Protein AF-A0A5E6NJ53-F1 (afdb_monomer_lite)

Sequence (178 aa):
MLALNPQYKANPDDVKAGALLILKDNAGTQSLSDYLKEHTDDPQAFSALIDSLKTELQAASVIRSPLTLDLDGDGMVETTSKENSGVYFDHDNNSFAEQSGWVGKDDGLLVFDKNNNGKIDDGSELFGNNTILSNGNKAANGFEALKDLDSNNDGKIDNQDTNFNNLKFGKTKTLMAN

Radius of gyration: 20.43 Å; chains: 1; bounding box: 49×28×58 Å

pLDDT: mean 73.87, std 19.29, range [25.8, 93.25]

Structure (mmCIF, N/CA/C/O backbone):
data_AF-A0A5E6NJ53-F1
#
_entry.id   AF-A0A5E6NJ53-F1
#
loop_
_atom_site.group_PDB
_atom_site.id
_atom_site.type_symbol
_atom_site.label_atom_id
_atom_site.label_alt_id
_atom_site.label_comp_id
_atom_site.label_asym_id
_atom_site.label_entity_id
_atom_site.label_seq_id
_atom_site.pdbx_PDB_ins_code
_atom_site.Cartn_x
_atom_site.Cartn_y
_atom_site.Cartn_z
_atom_site.occupancy
_atom_site.B_iso_or_equiv
_atom_site.auth_seq_id
_atom_site.auth_comp_id
_atom_site.auth_asym_id
_atom_site.auth_atom_id
_atom_site.pdbx_PDB_model_num
ATOM 1 N N . MET A 1 1 ? 10.011 5.206 -15.779 1.00 25.80 1 MET A N 1
ATOM 2 C CA . MET A 1 1 ? 9.067 5.897 -16.696 1.00 25.80 1 MET A CA 1
ATOM 3 C C . MET A 1 1 ? 8.843 5.048 -17.945 1.00 25.80 1 MET A C 1
ATOM 5 O O . MET A 1 1 ? 9.490 5.285 -18.967 1.00 25.80 1 MET A O 1
ATOM 9 N N . LEU A 1 2 ? 7.913 4.087 -17.877 1.00 26.73 2 LEU A N 1
ATOM 10 C CA . LEU A 1 2 ? 7.276 3.530 -19.071 1.00 26.73 2 LEU A CA 1
ATOM 11 C C . LEU A 1 2 ? 6.428 4.643 -19.699 1.00 26.73 2 LEU A C 1
ATOM 13 O O . LEU A 1 2 ? 5.322 4.926 -19.252 1.00 26.73 2 LEU A O 1
ATOM 17 N N . ALA A 1 3 ? 6.954 5.322 -20.714 1.00 30.34 3 ALA A N 1
ATOM 18 C CA . ALA A 1 3 ? 6.132 6.226 -21.505 1.00 30.34 3 ALA A CA 1
ATOM 19 C C . ALA A 1 3 ? 5.403 5.393 -22.564 1.00 30.34 3 ALA A C 1
ATOM 21 O O . ALA A 1 3 ? 6.005 4.976 -23.554 1.00 30.34 3 ALA A O 1
ATOM 22 N N . LEU A 1 4 ? 4.107 5.153 -22.356 1.00 32.16 4 LEU A N 1
ATOM 23 C CA . LEU A 1 4 ? 3.225 4.685 -23.420 1.00 32.16 4 LEU A CA 1
ATOM 24 C C . LEU A 1 4 ? 3.228 5.744 -24.531 1.00 32.16 4 LEU A C 1
ATOM 26 O O . LEU A 1 4 ? 2.895 6.909 -24.307 1.00 32.16 4 LEU A O 1
ATOM 30 N N . ASN A 1 5 ? 3.663 5.345 -25.723 1.00 32.50 5 ASN A N 1
ATOM 31 C CA . ASN A 1 5 ? 3.732 6.212 -26.892 1.00 32.50 5 ASN A CA 1
ATOM 32 C C . ASN A 1 5 ? 2.325 6.790 -27.205 1.00 32.50 5 ASN A C 1
ATOM 34 O O . ASN A 1 5 ? 1.368 6.018 -27.323 1.00 32.50 5 ASN A O 1
ATOM 38 N N . PRO A 1 6 ? 2.170 8.122 -27.362 1.00 36.50 6 PRO A N 1
ATOM 39 C CA . PRO A 1 6 ? 0.873 8.759 -27.602 1.00 36.50 6 PRO A CA 1
ATOM 40 C C . PRO A 1 6 ? 0.135 8.291 -28.869 1.00 36.50 6 PRO A C 1
ATOM 42 O O . PRO A 1 6 ? -1.061 8.551 -28.990 1.00 36.50 6 PRO A O 1
ATOM 45 N N . GLN A 1 7 ? 0.806 7.592 -29.790 1.00 34.12 7 GLN A N 1
ATOM 46 C CA . GLN A 1 7 ? 0.196 7.013 -30.996 1.00 34.12 7 GLN A CA 1
ATOM 47 C C . GLN A 1 7 ? -0.765 5.835 -30.713 1.00 34.12 7 GLN A C 1
ATOM 49 O O . GLN A 1 7 ? -1.539 5.478 -31.592 1.00 34.12 7 GLN A O 1
ATOM 54 N N . TYR A 1 8 ? -0.793 5.265 -29.499 1.00 39.75 8 TYR A N 1
ATOM 55 C CA . TYR A 1 8 ? -1.662 4.119 -29.157 1.00 39.75 8 TYR A CA 1
ATOM 56 C C . TYR A 1 8 ? -3.018 4.496 -28.527 1.00 39.75 8 TYR A C 1
ATOM 58 O O . TYR A 1 8 ? -3.732 3.640 -28.016 1.00 39.75 8 TYR A O 1
ATOM 66 N N . LYS A 1 9 ? -3.415 5.775 -28.564 1.00 40.25 9 LYS A N 1
ATOM 67 C CA . LYS A 1 9 ? -4.656 6.268 -27.930 1.00 40.25 9 LYS A CA 1
ATOM 68 C C . LYS A 1 9 ? -5.966 5.917 -28.661 1.00 40.25 9 LYS A C 1
ATOM 70 O O . LYS A 1 9 ? -7.020 6.345 -28.201 1.00 40.25 9 LYS A O 1
ATOM 75 N N . ALA A 1 10 ? -5.935 5.193 -29.782 1.00 38.62 10 ALA A N 1
ATOM 76 C CA . ALA A 1 10 ? -7.118 5.038 -30.636 1.00 38.62 10 ALA A CA 1
ATOM 77 C C . ALA A 1 10 ? -7.943 3.756 -30.416 1.00 38.62 10 ALA A C 1
ATOM 79 O O . ALA A 1 10 ? -9.103 3.740 -30.818 1.00 38.62 10 ALA A O 1
ATOM 80 N N . ASN A 1 11 ? -7.415 2.711 -29.771 1.00 37.84 11 ASN A N 1
ATOM 81 C CA . ASN A 1 11 ? -8.184 1.493 -29.506 1.00 37.84 11 ASN A CA 1
ATOM 82 C C . ASN A 1 11 ? -7.530 0.650 -28.389 1.00 37.84 11 ASN A C 1
ATOM 84 O O . ASN A 1 11 ? -6.404 0.186 -28.578 1.00 37.84 11 ASN A O 1
ATOM 88 N N . PRO A 1 12 ? -8.192 0.426 -27.238 1.00 43.19 12 PRO A N 1
ATOM 89 C CA . PRO A 1 12 ? -7.680 -0.444 -26.174 1.00 43.19 12 PRO A CA 1
ATOM 90 C C . PRO A 1 12 ? -7.415 -1.892 -26.626 1.00 43.19 12 PRO A C 1
ATOM 92 O O . PRO A 1 12 ? -6.575 -2.563 -26.030 1.00 43.19 12 PRO A O 1
ATOM 95 N N . ASP A 1 13 ? -8.070 -2.345 -27.702 1.00 37.97 13 ASP A N 1
ATOM 96 C CA . ASP A 1 13 ? -7.945 -3.708 -28.236 1.00 37.97 13 ASP A CA 1
ATOM 97 C C . ASP A 1 13 ? -6.739 -3.908 -29.182 1.00 37.97 13 ASP A C 1
ATOM 99 O O . ASP A 1 13 ? -6.422 -5.041 -29.551 1.00 37.97 13 ASP A O 1
ATOM 103 N N . ASP A 1 14 ? -6.019 -2.839 -29.553 1.00 38.84 14 ASP A N 1
ATOM 104 C CA . ASP A 1 14 ? -4.833 -2.934 -30.426 1.00 38.84 14 ASP A CA 1
ATOM 105 C C . ASP A 1 14 ? -3.561 -3.338 -29.660 1.00 38.84 14 ASP A C 1
ATOM 107 O O . ASP A 1 14 ? -2.543 -3.698 -30.262 1.00 38.84 14 ASP A O 1
ATOM 111 N N . VAL A 1 15 ? -3.609 -3.354 -28.324 1.00 39.91 15 VAL A N 1
ATOM 112 C CA . VAL A 1 15 ? -2.527 -3.888 -27.491 1.00 39.91 15 VAL A CA 1
ATOM 113 C C . VAL A 1 15 ? -2.685 -5.405 -27.408 1.00 39.91 15 VAL A C 1
ATOM 115 O O . VAL A 1 15 ? -3.099 -5.966 -26.394 1.00 39.91 15 VAL A O 1
ATOM 118 N N . LYS A 1 16 ? -2.322 -6.110 -28.487 1.00 36.53 16 LYS A N 1
ATOM 119 C CA . LYS A 1 16 ? -2.007 -7.540 -28.373 1.00 36.53 16 LYS A CA 1
ATOM 120 C C . LYS A 1 16 ? -0.929 -7.683 -27.303 1.00 36.53 16 LYS A C 1
ATOM 122 O O . LYS A 1 16 ? 0.148 -7.116 -27.450 1.00 36.53 16 LYS A O 1
ATOM 127 N N . ALA A 1 17 ? -1.258 -8.408 -26.236 1.00 31.09 17 ALA A N 1
ATOM 128 C CA . ALA A 1 17 ? -0.449 -8.653 -25.048 1.00 31.09 17 ALA A CA 1
ATOM 129 C C . ALA A 1 17 ? 1.043 -8.883 -25.358 1.00 31.09 17 ALA A C 1
ATOM 131 O O . ALA A 1 17 ? 1.491 -9.997 -25.621 1.00 31.09 17 ALA A O 1
ATOM 132 N N . GLY A 1 18 ? 1.807 -7.798 -25.315 1.00 31.20 18 GLY A N 1
ATOM 133 C CA . GLY A 1 18 ? 3.242 -7.773 -25.531 1.00 31.20 18 GLY A CA 1
ATOM 134 C C . GLY A 1 18 ? 3.722 -6.369 -25.216 1.00 31.20 18 GLY A C 1
ATOM 135 O O . GLY A 1 18 ? 3.569 -5.464 -26.029 1.00 31.20 18 GLY A O 1
ATOM 136 N N . ALA A 1 19 ? 4.237 -6.163 -24.005 1.00 35.38 19 ALA A N 1
ATOM 137 C CA . ALA A 1 19 ? 4.858 -4.904 -23.629 1.00 35.38 19 ALA A CA 1
ATOM 138 C C . ALA A 1 19 ? 5.982 -4.590 -24.632 1.00 35.38 19 ALA A C 1
ATOM 140 O O . ALA A 1 19 ? 6.994 -5.288 -24.676 1.00 35.38 19 ALA A O 1
ATOM 141 N N . LEU A 1 20 ? 5.794 -3.569 -25.472 1.00 38.81 20 LEU A N 1
ATOM 142 C CA . LEU A 1 20 ? 6.856 -3.073 -26.338 1.00 38.81 20 LEU A CA 1
ATOM 143 C C . LEU A 1 20 ? 7.819 -2.281 -25.457 1.00 38.81 20 LEU A C 1
ATOM 145 O O . LEU A 1 20 ? 7.559 -1.126 -25.119 1.00 38.81 20 LEU A O 1
ATOM 149 N N . LEU A 1 21 ? 8.905 -2.925 -25.038 1.00 44.00 21 LEU A N 1
ATOM 150 C CA . LEU A 1 21 ? 9.924 -2.260 -24.248 1.00 44.00 21 LEU A CA 1
ATOM 151 C C . LEU A 1 21 ? 10.723 -1.303 -25.137 1.00 44.00 21 LEU A C 1
ATOM 153 O O . LEU A 1 21 ? 11.496 -1.720 -26.000 1.00 44.00 21 LEU A O 1
ATOM 157 N N . ILE A 1 22 ? 10.514 -0.011 -24.910 1.00 47.88 22 ILE A N 1
ATOM 158 C CA . ILE A 1 22 ? 11.252 1.069 -25.554 1.00 47.88 22 ILE A CA 1
ATOM 159 C C . ILE A 1 22 ? 12.459 1.407 -24.678 1.00 47.88 22 ILE A C 1
ATOM 161 O O . ILE A 1 22 ? 12.298 1.914 -23.567 1.00 47.88 22 ILE A O 1
ATOM 165 N N . LEU A 1 23 ? 13.663 1.148 -25.187 1.00 43.59 23 LEU A N 1
ATOM 166 C CA . LEU A 1 23 ? 14.907 1.557 -24.540 1.00 43.59 23 LEU A CA 1
ATOM 167 C C . LEU A 1 23 ? 15.131 3.045 -24.837 1.00 43.59 23 LEU A C 1
ATOM 169 O O . LEU A 1 23 ? 15.172 3.444 -26.002 1.00 43.59 23 LEU A O 1
ATOM 173 N N . LYS A 1 24 ? 15.235 3.871 -23.791 1.00 41.78 24 LYS A N 1
ATOM 174 C CA . LYS A 1 24 ? 15.663 5.268 -23.924 1.00 41.78 24 LYS A CA 1
ATOM 175 C C . LYS A 1 24 ? 17.182 5.316 -23.847 1.00 41.78 24 LYS A C 1
ATOM 177 O O . LYS A 1 24 ? 17.741 4.963 -22.813 1.00 41.78 24 LYS A O 1
ATOM 182 N N . ASP A 1 25 ? 17.823 5.789 -24.904 1.00 42.03 25 ASP A N 1
ATOM 183 C CA . ASP A 1 25 ? 19.207 6.252 -24.846 1.00 42.03 25 ASP A CA 1
ATOM 184 C C . ASP A 1 25 ? 19.269 7.775 -25.058 1.00 42.03 25 ASP A C 1
ATOM 186 O O . ASP A 1 25 ? 18.247 8.458 -25.183 1.00 42.03 25 ASP A O 1
ATOM 190 N N . ASN A 1 26 ? 20.484 8.325 -25.076 1.00 37.09 26 ASN A N 1
ATOM 191 C CA . ASN A 1 26 ? 20.721 9.755 -25.280 1.00 37.09 26 ASN A CA 1
ATOM 192 C C . ASN A 1 26 ? 20.393 10.227 -26.717 1.00 37.09 26 ASN A C 1
ATOM 194 O O . ASN A 1 26 ? 20.439 11.431 -26.974 1.00 37.09 26 ASN A O 1
ATOM 198 N N . ALA A 1 27 ? 20.086 9.308 -27.641 1.00 38.84 27 ALA A N 1
ATOM 199 C CA . ALA A 1 27 ? 19.781 9.570 -29.047 1.00 38.84 27 ALA A CA 1
ATOM 200 C C . ALA A 1 27 ? 18.274 9.483 -29.366 1.00 38.84 27 ALA A C 1
ATOM 202 O O . ALA A 1 27 ? 17.836 10.043 -30.373 1.00 38.84 27 ALA A O 1
ATOM 203 N N . GLY A 1 28 ? 17.461 8.857 -28.505 1.00 50.94 28 GLY A N 1
ATOM 204 C CA . GLY A 1 28 ? 16.004 8.871 -28.608 1.00 50.94 28 GLY A CA 1
ATOM 205 C C . GLY A 1 28 ? 15.320 7.569 -28.186 1.00 50.94 28 GLY A C 1
ATOM 206 O O . GLY A 1 28 ? 15.697 6.903 -27.228 1.00 50.94 28 GLY A O 1
ATOM 207 N N . THR A 1 29 ? 14.214 7.264 -28.869 1.00 53.22 29 THR A N 1
ATOM 208 C CA . THR A 1 29 ? 13.393 6.057 -28.690 1.00 53.22 29 THR A CA 1
ATOM 209 C C . THR A 1 29 ? 13.744 5.073 -29.799 1.00 53.22 29 THR A C 1
ATOM 211 O O . THR A 1 29 ? 13.412 5.339 -30.952 1.00 53.22 29 THR A O 1
ATOM 214 N N . GLN A 1 30 ? 14.380 3.949 -29.467 1.00 62.88 30 GLN A N 1
ATOM 215 C CA . GLN A 1 30 ? 14.714 2.898 -30.435 1.00 62.88 30 GLN A CA 1
ATOM 216 C C . GLN A 1 30 ? 14.026 1.573 -30.101 1.00 62.88 30 GLN A C 1
ATOM 218 O O . GLN A 1 30 ? 13.785 1.245 -28.936 1.00 62.88 30 GLN A O 1
ATOM 223 N N . SER A 1 31 ? 13.688 0.809 -31.141 1.00 64.44 31 SER A N 1
ATOM 224 C CA . SER A 1 31 ? 13.172 -0.550 -30.983 1.00 64.44 31 SER A CA 1
ATOM 225 C C . SER A 1 31 ? 14.267 -1.453 -30.421 1.00 64.44 31 SER A C 1
ATOM 227 O O . SER A 1 31 ? 15.414 -1.387 -30.864 1.00 64.44 31 SER A O 1
ATOM 229 N N . LEU A 1 32 ? 13.904 -2.367 -29.517 1.00 66.75 32 LEU A N 1
ATOM 230 C CA . LEU A 1 32 ? 14.803 -3.412 -29.015 1.00 66.75 32 LEU A CA 1
ATOM 231 C C . LEU A 1 32 ? 15.493 -4.174 -30.161 1.00 66.75 32 LEU A C 1
ATOM 233 O O . LEU A 1 32 ? 16.659 -4.535 -30.058 1.00 66.75 32 LEU A O 1
ATOM 237 N N . SER A 1 33 ? 14.787 -4.382 -31.277 1.00 64.00 33 SER A N 1
ATOM 238 C CA . SER A 1 33 ? 15.338 -5.080 -32.446 1.00 64.00 33 SER A CA 1
ATOM 239 C C . SER A 1 33 ? 16.448 -4.305 -33.153 1.00 64.00 33 SER A C 1
ATOM 241 O O . SER A 1 33 ? 17.307 -4.932 -33.761 1.00 64.00 33 SER A O 1
ATOM 243 N N . ASP A 1 34 ? 16.426 -2.975 -33.112 1.00 72.56 34 ASP A N 1
ATOM 244 C CA . ASP A 1 34 ? 17.437 -2.144 -33.772 1.00 72.56 34 ASP A CA 1
ATOM 245 C C . ASP A 1 34 ? 18.639 -1.933 -32.852 1.00 72.56 34 ASP A C 1
ATOM 247 O O . ASP A 1 34 ? 19.770 -2.131 -33.285 1.00 72.56 34 ASP A O 1
ATOM 251 N N . TYR A 1 35 ? 18.401 -1.741 -31.550 1.00 72.62 35 TYR A N 1
ATOM 252 C CA . TYR A 1 35 ? 19.466 -1.724 -30.545 1.00 72.62 35 TYR A CA 1
ATOM 253 C C . TYR A 1 35 ? 20.322 -3.001 -30.578 1.00 72.62 35 TYR A C 1
ATOM 255 O O . TYR A 1 35 ? 21.551 -2.934 -30.578 1.00 72.62 35 TYR A O 1
ATOM 263 N N . LEU A 1 36 ? 19.674 -4.171 -30.674 1.00 72.19 36 LEU A N 1
ATOM 264 C CA . LEU A 1 36 ? 20.358 -5.464 -30.775 1.00 72.19 36 LEU A CA 1
ATOM 265 C C . LEU A 1 36 ? 21.156 -5.631 -32.077 1.00 72.19 36 LEU A C 1
ATOM 267 O O . LEU A 1 36 ? 22.135 -6.371 -32.077 1.00 72.19 36 LEU A O 1
ATOM 271 N N . LYS A 1 37 ? 20.758 -4.974 -33.176 1.00 78.12 37 LYS A N 1
ATOM 272 C CA . LYS A 1 37 ? 21.507 -4.998 -34.447 1.00 78.12 37 LYS A CA 1
ATOM 273 C C . LYS A 1 37 ? 22.718 -4.071 -34.421 1.00 78.12 37 LYS A C 1
ATOM 275 O O . LYS A 1 37 ? 23.714 -4.377 -35.062 1.00 78.12 37 LYS A O 1
ATOM 280 N N . GLU A 1 38 ? 22.625 -2.946 -33.721 1.00 79.00 38 GLU A N 1
ATOM 281 C CA . GLU A 1 38 ? 23.712 -1.965 -33.633 1.00 79.00 38 GLU A CA 1
ATOM 282 C C . GLU A 1 38 ? 24.813 -2.387 -32.652 1.00 79.00 38 GLU A C 1
ATOM 284 O O . GLU A 1 38 ? 25.958 -1.969 -32.798 1.00 79.00 38 GLU A O 1
ATOM 289 N N . HIS A 1 39 ? 24.486 -3.259 -31.694 1.00 79.56 39 HIS A N 1
ATOM 290 C CA . HIS A 1 39 ? 25.395 -3.699 -30.631 1.00 79.56 39 HIS A CA 1
ATOM 291 C C . HIS A 1 39 ? 25.706 -5.205 -30.693 1.00 79.56 39 HIS A C 1
ATOM 293 O O . HIS A 1 39 ? 26.013 -5.814 -29.669 1.00 79.56 39 HIS A O 1
ATOM 299 N N . THR A 1 40 ? 25.642 -5.832 -31.877 1.00 77.25 40 THR A N 1
ATOM 300 C CA . THR A 1 40 ? 25.916 -7.280 -32.036 1.00 77.25 40 THR A CA 1
ATOM 301 C C . THR A 1 40 ? 27.306 -7.688 -31.560 1.00 77.25 40 THR A C 1
ATOM 303 O O . THR A 1 40 ? 27.495 -8.821 -31.119 1.00 77.25 40 THR A O 1
ATOM 306 N N . ASP A 1 41 ? 28.256 -6.756 -31.623 1.00 88.25 41 ASP A N 1
ATOM 307 C CA . ASP A 1 41 ? 29.668 -6.992 -31.330 1.00 88.25 41 ASP A CA 1
ATOM 308 C C . ASP A 1 41 ? 30.088 -6.409 -29.967 1.00 88.25 41 ASP A C 1
ATOM 310 O O . ASP A 1 41 ? 31.274 -6.418 -29.633 1.00 88.25 41 ASP A O 1
ATOM 314 N N . ASP A 1 42 ? 29.131 -5.919 -29.165 1.00 81.75 42 ASP A N 1
ATOM 315 C CA . ASP A 1 42 ? 29.368 -5.334 -27.841 1.00 81.75 42 ASP A CA 1
ATOM 316 C C . ASP A 1 42 ? 28.686 -6.159 -26.726 1.00 81.75 42 ASP A C 1
ATOM 318 O O . ASP A 1 42 ? 27.526 -5.926 -26.357 1.00 81.75 42 ASP A O 1
ATOM 322 N N . PRO A 1 43 ? 29.412 -7.121 -26.125 1.00 81.38 43 PRO A N 1
ATOM 323 C CA . PRO A 1 43 ? 28.910 -7.904 -24.999 1.00 81.38 43 PRO A CA 1
ATOM 324 C C . PRO A 1 43 ? 28.560 -7.064 -23.762 1.00 81.38 43 PRO A C 1
ATOM 326 O O . PRO A 1 43 ? 27.735 -7.489 -22.949 1.00 81.38 43 PRO A O 1
ATOM 329 N N . GLN A 1 44 ? 29.178 -5.890 -23.588 1.00 77.50 44 GLN A N 1
ATOM 330 C CA . GLN A 1 44 ? 28.917 -5.004 -22.455 1.00 77.50 44 GLN A CA 1
ATOM 331 C C . GLN A 1 44 ? 27.575 -4.290 -22.616 1.00 77.50 44 GLN A C 1
ATOM 333 O O . GLN A 1 44 ? 26.792 -4.269 -21.664 1.00 77.50 44 GLN A O 1
ATOM 338 N N . ALA A 1 45 ? 27.270 -3.795 -23.818 1.00 72.75 45 ALA A N 1
ATOM 339 C CA . ALA A 1 45 ? 25.952 -3.253 -24.146 1.00 72.75 45 ALA A CA 1
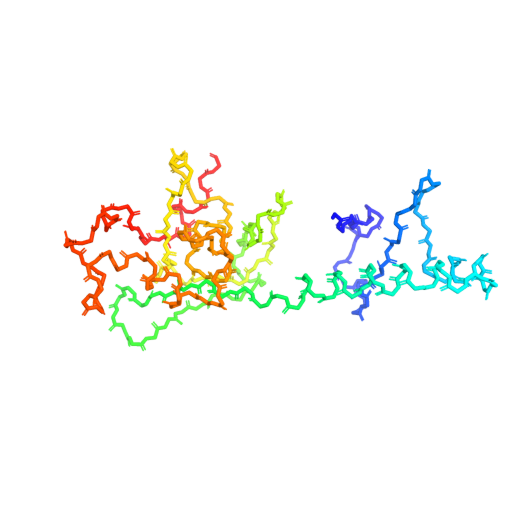ATOM 340 C C . ALA A 1 45 ? 24.845 -4.300 -23.946 1.00 72.75 45 ALA A C 1
ATOM 342 O O . ALA A 1 45 ? 23.807 -4.008 -23.349 1.00 72.75 45 ALA A O 1
ATOM 343 N N . PHE A 1 46 ? 25.093 -5.552 -24.348 1.00 74.06 46 PHE A N 1
ATOM 344 C CA . PHE A 1 46 ? 24.146 -6.642 -24.112 1.00 74.06 46 PHE A CA 1
ATOM 345 C C . PHE A 1 46 ? 23.937 -6.922 -22.615 1.00 74.06 46 PHE A C 1
ATOM 347 O O . PHE A 1 46 ? 22.800 -7.069 -22.167 1.00 74.06 46 PHE A O 1
ATOM 354 N N . SER A 1 47 ? 25.008 -6.946 -21.815 1.00 74.94 47 SER A N 1
ATOM 355 C CA . SER A 1 47 ? 24.898 -7.127 -20.361 1.00 74.94 47 SER A CA 1
ATOM 356 C C . SER A 1 47 ? 24.119 -5.989 -19.695 1.00 74.94 47 SER A C 1
ATOM 358 O O . SER A 1 47 ? 23.228 -6.252 -18.890 1.00 74.94 47 SER A O 1
ATOM 360 N N . ALA A 1 48 ? 24.412 -4.737 -20.055 1.00 70.75 48 ALA A N 1
ATOM 361 C CA . ALA A 1 48 ? 23.727 -3.563 -19.514 1.00 70.75 48 ALA A CA 1
ATOM 362 C C . ALA A 1 48 ? 22.231 -3.567 -19.858 1.00 70.75 48 ALA A C 1
ATOM 364 O O . ALA A 1 48 ? 21.390 -3.278 -19.003 1.00 70.75 48 ALA A O 1
ATOM 365 N N . LEU A 1 49 ? 21.891 -3.968 -21.087 1.00 70.62 49 LEU A N 1
ATOM 366 C CA . LEU A 1 49 ? 20.511 -4.186 -21.496 1.00 70.62 49 LEU A CA 1
ATOM 367 C C . LEU A 1 49 ? 19.839 -5.245 -20.622 1.00 70.62 49 LEU A C 1
ATOM 369 O O . LEU A 1 49 ? 18.783 -4.978 -20.060 1.00 70.62 49 LEU A O 1
ATOM 373 N N . ILE A 1 50 ? 20.439 -6.429 -20.478 1.00 73.12 50 ILE A N 1
ATOM 374 C CA . ILE A 1 50 ? 19.874 -7.523 -19.678 1.00 73.12 50 ILE A CA 1
ATOM 375 C C . ILE A 1 50 ? 19.632 -7.090 -18.226 1.00 73.12 50 ILE A C 1
ATOM 377 O O . ILE A 1 50 ? 18.605 -7.446 -17.649 1.00 73.12 50 ILE A O 1
ATOM 381 N N . ASP A 1 51 ? 20.528 -6.308 -17.634 1.00 69.94 51 ASP A N 1
ATOM 382 C CA . ASP A 1 51 ? 20.352 -5.824 -16.264 1.00 69.94 51 ASP A CA 1
ATOM 383 C C . ASP A 1 51 ? 19.249 -4.759 -16.158 1.00 69.94 51 ASP A C 1
ATOM 385 O O . ASP A 1 51 ? 18.458 -4.780 -15.210 1.00 69.94 51 ASP A O 1
ATOM 389 N N . SER A 1 52 ? 19.098 -3.905 -17.174 1.00 65.31 52 SER A N 1
ATOM 390 C CA . SER A 1 52 ? 17.954 -2.995 -17.283 1.00 65.31 52 SER A CA 1
ATOM 391 C C . SER A 1 52 ? 16.633 -3.765 -17.438 1.00 65.31 52 SER A C 1
ATOM 393 O O . SER A 1 52 ? 15.683 -3.495 -16.703 1.00 65.31 52 SER A O 1
ATOM 395 N N . LEU A 1 53 ? 16.593 -4.802 -18.288 1.00 67.38 53 LEU A N 1
ATOM 396 C CA . LEU A 1 53 ? 15.431 -5.687 -18.454 1.00 67.38 53 LEU A CA 1
ATOM 397 C C . LEU A 1 53 ? 15.044 -6.371 -17.147 1.00 67.38 53 LEU A C 1
ATOM 399 O O . LEU A 1 53 ? 13.868 -6.406 -16.796 1.00 67.38 53 LEU A O 1
ATOM 403 N N . LYS A 1 54 ? 16.024 -6.927 -16.426 1.00 64.62 54 LYS A N 1
ATOM 404 C CA . LYS A 1 54 ? 15.794 -7.572 -15.128 1.00 64.62 54 LYS A CA 1
ATOM 405 C C . LYS A 1 54 ? 15.232 -6.587 -14.117 1.00 64.62 54 LYS A C 1
ATOM 407 O O . LYS A 1 54 ? 14.323 -6.957 -13.390 1.00 64.62 54 LYS A O 1
ATOM 412 N N . THR A 1 55 ? 15.750 -5.363 -14.079 1.00 59.75 55 THR A N 1
ATOM 413 C CA . THR A 1 55 ? 15.278 -4.324 -13.155 1.00 59.75 55 THR A CA 1
ATOM 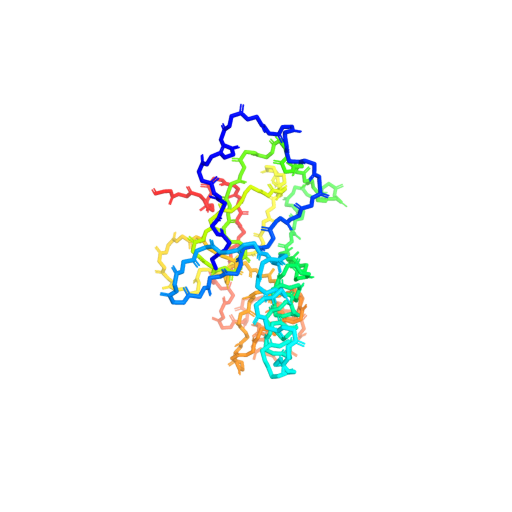414 C C . THR A 1 55 ? 13.816 -3.972 -13.432 1.00 59.75 55 THR A C 1
ATOM 416 O O . THR A 1 55 ? 13.000 -3.970 -12.514 1.00 59.75 55 THR A O 1
ATOM 419 N N . GLU A 1 56 ? 13.456 -3.767 -14.700 1.00 58.78 56 GLU A N 1
ATOM 420 C CA . GLU A 1 56 ? 12.076 -3.479 -15.115 1.00 58.78 56 GLU A CA 1
ATOM 421 C C . GLU A 1 56 ? 11.137 -4.676 -14.876 1.00 58.78 56 GLU A C 1
ATOM 423 O O . GLU A 1 56 ? 10.034 -4.512 -14.360 1.00 58.78 56 GLU A O 1
ATOM 428 N N . LEU A 1 57 ? 11.576 -5.906 -15.170 1.00 59.16 57 LEU A N 1
ATOM 429 C CA . LEU A 1 57 ? 10.823 -7.136 -14.881 1.00 59.16 57 LEU A CA 1
ATOM 430 C C . LEU A 1 57 ? 10.658 -7.376 -13.377 1.00 59.16 57 LEU A C 1
ATOM 432 O O . LEU A 1 57 ? 9.620 -7.869 -12.940 1.00 59.16 57 LEU A O 1
ATOM 436 N N . GLN A 1 58 ? 11.655 -7.025 -12.569 1.00 58.06 58 GLN A N 1
ATOM 437 C CA . GLN A 1 58 ? 11.547 -7.074 -11.117 1.00 58.06 58 GLN A CA 1
ATOM 438 C C . GLN A 1 58 ? 10.538 -6.042 -10.626 1.00 58.06 58 GLN A C 1
ATOM 440 O O . GLN A 1 58 ? 9.638 -6.424 -9.889 1.00 58.06 58 GLN A O 1
ATOM 445 N N . ALA A 1 59 ? 10.604 -4.795 -11.103 1.00 53.59 59 ALA A N 1
ATOM 446 C CA . ALA A 1 59 ? 9.634 -3.748 -10.778 1.00 53.59 59 ALA A CA 1
ATOM 447 C C . ALA A 1 59 ? 8.196 -4.135 -11.184 1.00 53.59 59 ALA A C 1
ATOM 449 O O . ALA A 1 59 ? 7.257 -3.956 -10.406 1.00 53.59 59 ALA A O 1
ATOM 450 N N . ALA A 1 60 ? 8.031 -4.741 -12.363 1.00 50.28 60 ALA A N 1
ATOM 451 C CA . ALA A 1 60 ? 6.748 -5.229 -12.866 1.00 50.28 60 ALA A CA 1
ATOM 452 C C . ALA A 1 60 ? 6.247 -6.496 -12.149 1.00 50.28 60 ALA A C 1
ATOM 454 O O . ALA A 1 60 ? 5.041 -6.722 -12.083 1.00 50.28 60 ALA A O 1
ATOM 455 N N . SER A 1 61 ? 7.147 -7.322 -11.603 1.00 52.50 61 SER A N 1
ATOM 456 C CA . SER A 1 61 ? 6.782 -8.526 -10.839 1.00 52.50 61 SER A CA 1
ATOM 457 C C . SER A 1 61 ? 6.530 -8.257 -9.354 1.00 52.50 61 SER A C 1
ATOM 459 O O . SER A 1 61 ? 6.147 -9.176 -8.627 1.00 52.50 61 SER A O 1
ATOM 461 N N . VAL A 1 62 ? 6.683 -7.007 -8.892 1.00 58.50 62 VAL A N 1
ATOM 462 C CA . VAL A 1 62 ? 6.312 -6.619 -7.527 1.00 58.50 62 VAL A CA 1
ATOM 463 C C . VAL A 1 62 ? 4.795 -6.712 -7.371 1.00 58.50 62 VAL A C 1
ATOM 465 O O . VAL A 1 62 ? 4.054 -5.778 -7.687 1.00 58.50 62 VAL A O 1
ATOM 468 N N . ILE A 1 63 ? 4.338 -7.836 -6.819 1.00 63.88 63 ILE A N 1
ATOM 469 C CA . ILE A 1 63 ? 2.976 -8.008 -6.314 1.00 63.88 63 ILE A CA 1
ATOM 470 C C . ILE A 1 63 ? 2.741 -6.920 -5.268 1.00 63.88 63 ILE A C 1
ATOM 472 O O . ILE A 1 63 ? 3.375 -6.927 -4.215 1.00 63.88 63 ILE A O 1
ATOM 476 N N . ARG A 1 64 ? 1.858 -5.963 -5.557 1.00 76.88 64 ARG A N 1
ATOM 477 C CA . ARG A 1 64 ? 1.405 -4.987 -4.561 1.00 76.88 64 ARG A CA 1
ATOM 478 C C . ARG A 1 64 ? 0.555 -5.731 -3.540 1.00 76.88 64 ARG A C 1
ATOM 480 O O . ARG A 1 64 ? -0.330 -6.495 -3.917 1.00 76.88 64 ARG A O 1
ATOM 487 N N . SER A 1 65 ? 0.846 -5.536 -2.261 1.00 77.50 65 SER A N 1
ATOM 488 C CA . SER A 1 65 ? 0.198 -6.279 -1.173 1.00 77.50 65 SER A CA 1
ATOM 489 C C . SER A 1 65 ? -0.416 -5.350 -0.127 1.00 77.50 65 SER A C 1
ATOM 491 O O . SER A 1 65 ? -0.065 -5.456 1.050 1.00 77.50 65 SER A O 1
ATOM 493 N N . PRO A 1 66 ? -1.294 -4.410 -0.529 1.00 86.38 66 PRO A N 1
ATOM 494 C CA . PRO A 1 66 ? -1.972 -3.594 0.454 1.00 86.38 66 PRO A CA 1
ATOM 495 C C . PRO A 1 66 ? -2.853 -4.475 1.351 1.00 86.38 66 PRO A C 1
ATOM 497 O O . PRO A 1 66 ? -3.515 -5.403 0.879 1.00 86.38 66 PRO A O 1
ATOM 500 N N . LEU A 1 67 ? -2.853 -4.191 2.648 1.00 88.25 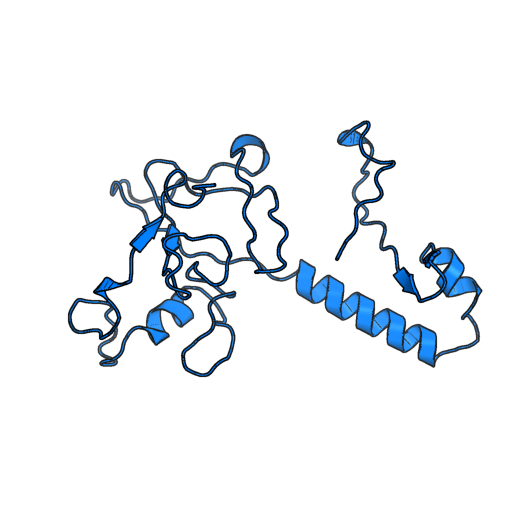67 LEU A N 1
ATOM 501 C CA . LEU A 1 67 ? -3.658 -4.898 3.630 1.00 88.25 67 LEU A CA 1
ATOM 502 C C . LEU A 1 67 ? -5.080 -4.331 3.633 1.00 88.25 67 LEU A C 1
ATOM 504 O O . LEU A 1 67 ? -5.282 -3.120 3.751 1.00 88.25 67 LEU A O 1
ATOM 508 N N . THR A 1 68 ? -6.059 -5.218 3.507 1.00 89.44 68 THR A N 1
ATOM 509 C CA . THR A 1 68 ? -7.489 -4.894 3.516 1.00 89.44 68 THR A CA 1
ATOM 510 C C . THR A 1 68 ? -8.158 -5.491 4.743 1.00 89.44 68 THR A C 1
ATOM 512 O O . THR A 1 68 ? -7.691 -6.493 5.288 1.00 89.44 68 THR A O 1
ATOM 515 N N . LEU A 1 69 ? -9.222 -4.836 5.201 1.00 87.50 69 LEU A N 1
ATOM 516 C CA . LEU A 1 69 ? -10.029 -5.276 6.329 1.00 87.50 69 LEU A CA 1
ATOM 517 C C . LEU A 1 69 ? -11.496 -5.338 5.927 1.00 87.50 69 LEU A C 1
ATOM 519 O O . LEU A 1 69 ? -11.999 -4.399 5.306 1.00 87.50 69 LEU A O 1
ATOM 523 N N . ASP A 1 70 ? -12.134 -6.412 6.380 1.00 88.94 70 ASP A N 1
ATOM 524 C CA . ASP A 1 70 ? -13.582 -6.530 6.507 1.00 88.94 70 ASP A CA 1
ATOM 525 C C . ASP A 1 70 ? -14.044 -5.520 7.569 1.00 88.94 70 ASP A C 1
ATOM 527 O O . ASP A 1 70 ? -13.598 -5.576 8.724 1.00 88.94 70 ASP A O 1
ATOM 531 N N . LEU A 1 71 ? -14.857 -4.541 7.167 1.00 88.62 71 LEU A N 1
ATOM 532 C CA . LEU A 1 71 ? -15.328 -3.485 8.072 1.00 88.62 71 LEU A CA 1
ATOM 533 C C . LEU A 1 71 ? -16.805 -3.603 8.448 1.00 88.62 71 LEU A C 1
ATOM 535 O O . LEU A 1 71 ? -17.231 -2.906 9.377 1.00 88.62 71 LEU A O 1
ATOM 539 N N . ASP A 1 72 ? -17.589 -4.424 7.756 1.00 89.75 72 ASP A N 1
ATOM 540 C CA . ASP A 1 72 ? -19.005 -4.633 8.071 1.00 89.75 72 ASP A CA 1
ATOM 541 C C . ASP A 1 72 ? -19.274 -5.962 8.801 1.00 89.75 72 ASP A C 1
ATOM 543 O O . ASP A 1 72 ? -20.341 -6.134 9.400 1.00 89.75 72 ASP A O 1
ATOM 547 N N . GLY A 1 73 ? -18.256 -6.818 8.894 1.00 91.44 73 GLY A N 1
ATOM 548 C CA . GLY A 1 73 ? -18.223 -8.037 9.685 1.00 91.44 73 GLY A CA 1
ATOM 549 C C . GLY A 1 73 ? -18.966 -9.197 9.037 1.00 91.44 73 GLY A C 1
ATOM 550 O O . GLY A 1 73 ? -19.455 -10.072 9.765 1.00 91.44 73 GLY A O 1
ATOM 551 N N . ASP A 1 74 ? -19.102 -9.202 7.712 1.00 90.69 74 ASP A N 1
ATOM 552 C CA . ASP A 1 74 ? -19.779 -10.274 6.987 1.00 90.69 74 ASP A CA 1
ATOM 553 C C . ASP A 1 74 ? -18.902 -11.532 6.786 1.00 90.69 74 ASP A C 1
ATOM 555 O O . ASP A 1 74 ? -19.413 -12.614 6.466 1.00 90.69 74 ASP A O 1
ATOM 559 N N . GLY A 1 75 ? -17.605 -11.426 7.100 1.00 88.56 75 GLY A N 1
ATOM 560 C CA . GLY A 1 75 ? -16.636 -12.514 7.091 1.00 88.56 75 GLY A CA 1
ATOM 561 C C . GLY A 1 75 ? -15.800 -12.609 5.815 1.00 88.56 75 GLY A C 1
ATOM 562 O O . GLY A 1 75 ? -15.022 -13.565 5.688 1.00 88.56 75 GLY A O 1
ATOM 563 N N . MET A 1 76 ? -15.927 -11.667 4.882 1.00 88.81 76 MET A N 1
ATOM 564 C CA . MET A 1 76 ? -15.081 -11.576 3.697 1.00 88.81 76 MET A CA 1
ATOM 565 C C . MET A 1 76 ? -14.687 -10.131 3.379 1.00 88.81 76 MET A C 1
ATOM 567 O O . MET A 1 76 ? -15.151 -9.191 3.996 1.00 88.81 76 MET A O 1
ATOM 571 N N . VAL A 1 77 ? -13.725 -9.981 2.465 1.00 87.25 77 VAL A N 1
ATOM 572 C CA . VAL A 1 77 ? -13.392 -8.677 1.888 1.00 87.25 77 VAL A CA 1
ATOM 573 C C . VAL A 1 77 ? -13.906 -8.654 0.456 1.00 87.25 77 VAL A C 1
ATOM 575 O O . VAL A 1 77 ? -13.477 -9.471 -0.373 1.00 87.25 77 VAL A O 1
ATOM 578 N N . GLU A 1 78 ? -14.769 -7.703 0.124 1.00 89.88 78 GLU A N 1
ATOM 579 C CA . GLU A 1 78 ? -15.168 -7.428 -1.243 1.00 89.88 78 GLU A CA 1
ATOM 580 C C . GLU A 1 78 ? -14.085 -6.668 -1.992 1.00 89.88 78 GLU A C 1
ATOM 582 O O . GLU A 1 78 ? -13.425 -5.745 -1.508 1.00 89.88 78 GLU A O 1
ATOM 587 N N . THR A 1 79 ? -13.969 -6.998 -3.273 1.00 89.06 79 THR A N 1
ATOM 588 C CA . THR A 1 79 ? -13.138 -6.245 -4.201 1.00 89.06 79 THR A CA 1
ATOM 589 C C . THR A 1 79 ? -13.902 -5.960 -5.479 1.00 89.06 79 THR A C 1
ATOM 591 O O . THR A 1 79 ? -14.757 -6.725 -5.924 1.00 89.06 79 THR A O 1
ATOM 594 N N . THR A 1 80 ? -13.584 -4.826 -6.087 1.00 88.12 80 THR A N 1
ATOM 595 C CA . THR A 1 80 ? -14.016 -4.480 -7.435 1.00 88.12 80 THR A CA 1
ATOM 596 C C . THR A 1 80 ? -12.854 -4.718 -8.386 1.00 88.12 80 THR A C 1
ATOM 598 O O . THR A 1 80 ? -11.723 -4.311 -8.109 1.00 88.12 80 THR A O 1
ATOM 601 N N . SER A 1 81 ? -13.119 -5.369 -9.519 1.00 86.06 81 SER A N 1
ATOM 602 C CA . SER A 1 81 ? -12.088 -5.603 -10.532 1.00 86.06 81 SER A CA 1
ATOM 603 C C . SER A 1 81 ? -11.559 -4.286 -11.107 1.00 86.06 81 SER A C 1
ATOM 605 O O . SER A 1 81 ? -12.226 -3.251 -11.051 1.00 86.06 81 SER A O 1
ATOM 607 N N . LYS A 1 82 ? -10.363 -4.326 -11.702 1.00 85.69 82 LYS A N 1
ATOM 608 C CA . LYS A 1 82 ? -9.722 -3.160 -12.326 1.00 85.69 82 LYS A CA 1
ATOM 609 C C . LYS A 1 82 ? -10.641 -2.462 -13.330 1.00 85.69 82 LYS A C 1
ATOM 611 O O . LYS A 1 82 ? -10.702 -1.239 -13.364 1.00 85.69 82 LYS A O 1
ATOM 616 N N . GLU A 1 83 ? -11.363 -3.238 -14.128 1.00 87.31 83 GLU A N 1
ATOM 617 C CA . GLU A 1 83 ? -12.248 -2.765 -15.197 1.00 87.31 83 GLU A CA 1
ATOM 618 C C . GLU A 1 83 ? -13.468 -2.021 -14.644 1.00 87.31 83 GLU A C 1
ATOM 620 O O . GLU A 1 83 ? -13.989 -1.126 -15.303 1.00 87.31 83 GLU A O 1
ATOM 625 N N . ASN A 1 84 ? -13.901 -2.374 -13.431 1.00 85.56 84 ASN A N 1
ATOM 626 C CA . ASN A 1 84 ? -15.128 -1.869 -12.822 1.00 85.56 84 ASN A CA 1
ATOM 627 C C . ASN A 1 84 ? -14.882 -0.847 -11.702 1.00 85.56 84 ASN A C 1
ATOM 629 O O . ASN A 1 84 ? -15.821 -0.173 -11.287 1.00 85.56 84 ASN A O 1
ATOM 633 N N . SER A 1 85 ? -13.653 -0.726 -11.191 1.00 86.19 85 SER A N 1
ATOM 634 C CA . SER A 1 85 ? -13.358 0.127 -10.033 1.00 86.19 85 SER A CA 1
ATOM 635 C C . SER A 1 85 ? -13.432 1.618 -10.365 1.00 86.19 85 SER A C 1
ATOM 637 O O . SER A 1 85 ? -13.848 2.416 -9.528 1.00 86.19 85 SER A O 1
ATOM 639 N N . GLY A 1 86 ? -12.994 2.006 -11.571 1.00 85.81 86 GLY A N 1
ATOM 640 C CA . GLY A 1 86 ? -12.778 3.409 -11.945 1.00 85.81 86 GLY A CA 1
ATOM 641 C C . GLY A 1 86 ? -11.709 4.124 -11.103 1.00 85.81 86 GLY A C 1
ATOM 642 O O . GLY A 1 86 ? -11.600 5.346 -11.163 1.00 85.81 86 GLY A O 1
ATOM 643 N N . VAL A 1 87 ? -10.939 3.374 -10.310 1.00 85.31 87 VAL A N 1
ATOM 644 C CA . VAL A 1 87 ? -9.959 3.873 -9.340 1.00 85.31 87 VAL A CA 1
ATOM 645 C C . VAL A 1 87 ? -8.574 3.910 -9.973 1.00 85.31 87 VAL A C 1
ATOM 647 O O . VAL A 1 87 ? -8.093 2.890 -10.469 1.00 85.31 87 VAL A O 1
ATOM 650 N N . TYR A 1 88 ? -7.926 5.073 -9.887 1.00 86.31 88 TYR A N 1
ATOM 651 C CA . TYR A 1 88 ? -6.522 5.286 -10.234 1.00 86.31 88 TYR A CA 1
ATOM 652 C C . TYR A 1 88 ? -5.736 5.619 -8.968 1.00 86.31 88 TYR A C 1
ATOM 654 O O . TYR A 1 88 ? -6.117 6.539 -8.247 1.00 86.31 88 TYR A O 1
ATOM 662 N N . PHE A 1 89 ? -4.664 4.881 -8.693 1.00 86.31 89 PHE A N 1
ATOM 663 C CA . PHE A 1 89 ? -3.838 5.070 -7.498 1.00 86.31 89 PHE A CA 1
ATOM 664 C C . PHE A 1 89 ? -2.381 4.717 -7.807 1.00 86.31 89 PHE A C 1
ATOM 666 O O . PHE A 1 89 ? -2.139 3.776 -8.559 1.00 86.31 89 PHE A O 1
ATOM 673 N N . ASP A 1 90 ? -1.428 5.466 -7.251 1.00 85.94 90 ASP A N 1
ATOM 674 C CA . ASP A 1 90 ? 0.006 5.190 -7.396 1.00 85.94 90 ASP A CA 1
ATOM 675 C C . ASP A 1 90 ? 0.433 4.160 -6.344 1.00 85.94 90 ASP A C 1
ATOM 677 O O . ASP A 1 90 ? 0.700 4.482 -5.188 1.00 85.94 90 ASP A O 1
ATOM 681 N N . HIS A 1 91 ? 0.462 2.883 -6.719 1.00 84.56 91 HIS A N 1
ATOM 682 C CA . HIS A 1 91 ? 0.705 1.804 -5.757 1.00 84.56 91 HIS A CA 1
ATOM 683 C C . HIS A 1 91 ? 2.173 1.640 -5.348 1.00 84.56 91 HIS A C 1
ATOM 685 O O . HIS A 1 91 ? 2.441 0.911 -4.392 1.00 84.56 91 HIS A O 1
ATOM 691 N N . ASP A 1 92 ? 3.131 2.216 -6.073 1.00 81.81 92 ASP A N 1
ATOM 692 C CA . ASP A 1 92 ? 4.584 2.094 -5.839 1.00 81.81 92 ASP A CA 1
ATOM 693 C C . ASP A 1 92 ? 5.311 3.397 -5.552 1.00 81.81 92 ASP A C 1
ATOM 695 O O . ASP A 1 92 ? 6.525 3.347 -5.338 1.00 81.81 92 ASP A O 1
ATOM 699 N N . ASN A 1 93 ? 4.598 4.517 -5.487 1.00 83.31 93 ASN A N 1
ATOM 700 C CA . ASN A 1 93 ? 5.188 5.839 -5.325 1.00 83.31 93 ASN A CA 1
ATOM 701 C C . ASN A 1 93 ? 6.158 6.159 -6.480 1.00 83.31 93 ASN A C 1
ATOM 703 O O . ASN A 1 93 ? 7.324 6.514 -6.287 1.00 83.31 93 ASN A O 1
ATOM 707 N N . ASN A 1 94 ? 5.691 5.950 -7.713 1.00 79.31 94 ASN A N 1
ATOM 708 C CA . ASN A 1 94 ? 6.424 6.299 -8.933 1.00 79.31 94 ASN A CA 1
ATOM 709 C C . ASN A 1 94 ? 5.916 7.609 -9.581 1.00 79.31 94 ASN A C 1
ATOM 711 O O . ASN A 1 94 ? 6.360 7.976 -10.675 1.00 79.31 94 ASN A O 1
ATOM 715 N N . SER A 1 95 ? 5.019 8.319 -8.887 1.00 81.75 95 SER A N 1
ATOM 716 C CA . SER A 1 95 ? 4.301 9.526 -9.307 1.00 81.75 95 SER A CA 1
ATOM 717 C C . SER A 1 95 ? 3.339 9.327 -10.485 1.00 81.75 95 SER A C 1
ATOM 719 O O . SER A 1 95 ? 2.990 10.292 -11.173 1.00 81.75 95 SER A O 1
ATOM 721 N N . PHE A 1 96 ? 2.904 8.095 -10.743 1.00 80.00 96 PHE A N 1
ATOM 722 C CA . PHE A 1 96 ? 1.974 7.760 -11.811 1.00 80.00 96 PHE A CA 1
ATOM 723 C C . PHE A 1 96 ? 0.856 6.858 -11.288 1.00 80.00 96 PHE A C 1
ATOM 725 O O . PHE A 1 96 ? 1.061 5.693 -10.987 1.00 80.00 96 PHE A O 1
ATOM 732 N N . ALA A 1 97 ? -0.360 7.398 -11.215 1.00 81.88 97 ALA A N 1
ATOM 733 C CA . ALA A 1 97 ? -1.518 6.635 -10.773 1.00 81.88 97 ALA A CA 1
ATOM 734 C C . ALA A 1 97 ? -2.035 5.706 -11.882 1.00 81.88 97 ALA A C 1
ATOM 736 O O . ALA A 1 97 ? -2.439 6.171 -12.956 1.00 81.88 97 ALA A O 1
ATOM 737 N N . GLU A 1 98 ? -2.100 4.402 -11.612 1.00 81.62 98 GLU A N 1
ATOM 738 C CA . GLU A 1 98 ? -2.652 3.419 -12.542 1.00 81.62 98 GLU A CA 1
ATOM 739 C C . GLU A 1 98 ? -4.026 2.911 -12.123 1.00 81.62 98 GLU A C 1
ATOM 741 O O . GLU A 1 98 ? -4.373 2.808 -10.943 1.00 81.62 98 GLU A O 1
ATOM 746 N N . GLN A 1 99 ? -4.812 2.522 -13.126 1.00 84.62 99 GLN A N 1
ATOM 747 C CA . GLN A 1 99 ? -6.074 1.851 -12.877 1.00 84.62 99 GLN A CA 1
ATOM 748 C C . GLN A 1 99 ? -5.821 0.488 -12.230 1.00 84.62 99 GLN A C 1
ATOM 750 O O . GLN A 1 99 ? -5.101 -0.351 -12.786 1.00 84.62 99 GLN A O 1
ATOM 755 N N . SER A 1 100 ? -6.462 0.245 -11.092 1.00 83.50 100 SER A N 1
ATOM 756 C CA . SER A 1 100 ? -6.287 -0.974 -10.299 1.00 83.50 100 SER A CA 1
ATOM 757 C C . SER A 1 100 ? -7.625 -1.531 -9.825 1.00 83.50 100 SER A C 1
ATOM 759 O O . SER A 1 100 ? -8.630 -0.820 -9.777 1.00 83.50 100 SER A O 1
ATOM 761 N N . GLY A 1 101 ? -7.655 -2.826 -9.501 1.00 86.81 101 GLY A N 1
ATOM 762 C CA . GLY A 1 101 ? -8.739 -3.355 -8.676 1.00 86.81 101 GLY A CA 1
ATOM 763 C C . GLY A 1 101 ? -8.717 -2.669 -7.312 1.00 86.81 101 GLY A C 1
ATOM 764 O O . GLY A 1 101 ? -7.673 -2.178 -6.885 1.00 86.81 101 GLY A O 1
ATOM 765 N N . TRP A 1 102 ? -9.861 -2.605 -6.646 1.00 90.38 102 TRP A N 1
ATOM 766 C CA . TRP A 1 102 ? -9.985 -1.835 -5.413 1.00 90.38 102 TRP A CA 1
ATOM 767 C C . TRP A 1 102 ? -10.828 -2.550 -4.371 1.00 90.38 102 TRP A C 1
ATOM 769 O O . TRP A 1 102 ? -11.637 -3.410 -4.713 1.00 90.38 102 TRP A O 1
ATOM 779 N N . VAL A 1 103 ? -10.647 -2.176 -3.109 1.00 90.38 103 VAL A N 1
ATOM 780 C CA . VAL A 1 103 ? -11.496 -2.640 -2.010 1.00 90.38 103 VAL A CA 1
ATOM 781 C C . VAL A 1 103 ? -12.944 -2.178 -2.220 1.00 90.38 103 VAL A C 1
ATOM 783 O O . VAL A 1 103 ? -13.191 -1.106 -2.789 1.00 90.38 103 VAL A O 1
ATOM 786 N N . GLY A 1 104 ? -13.901 -3.010 -1.811 1.00 88.19 104 GLY A N 1
ATOM 787 C CA . GLY A 1 104 ? -15.324 -2.697 -1.822 1.00 88.19 104 GLY A CA 1
ATOM 788 C C . GLY A 1 104 ? -15.651 -1.440 -1.012 1.00 88.19 104 GLY A C 1
ATOM 789 O O . GLY A 1 104 ? -14.842 -0.920 -0.248 1.00 88.19 104 GLY A O 1
ATOM 790 N N . LYS A 1 105 ? -16.858 -0.902 -1.205 1.00 87.31 105 LYS A N 1
ATOM 791 C CA . LYS A 1 105 ? -17.302 0.324 -0.513 1.00 87.31 105 LYS A CA 1
ATOM 792 C C . LYS A 1 105 ? -17.511 0.116 0.999 1.00 87.31 105 LYS A C 1
ATOM 794 O O . LYS A 1 105 ? -17.460 1.086 1.770 1.00 87.31 105 LYS A O 1
ATOM 799 N N . ASP A 1 106 ? -17.808 -1.117 1.392 1.00 88.50 106 ASP A N 1
ATOM 800 C CA . ASP A 1 106 ? -18.180 -1.462 2.758 1.00 88.50 106 ASP A CA 1
ATOM 801 C C . ASP A 1 106 ? -16.925 -1.788 3.583 1.00 88.50 106 ASP A C 1
ATOM 803 O O . ASP A 1 106 ? -16.837 -1.307 4.711 1.00 88.50 106 ASP A O 1
ATOM 807 N N . ASP A 1 107 ? -15.878 -2.295 2.930 1.00 88.69 107 ASP A N 1
ATOM 808 C CA . ASP A 1 107 ? -14.527 -2.537 3.452 1.00 88.69 107 ASP A CA 1
ATOM 809 C C . ASP A 1 107 ? -13.549 -1.357 3.357 1.00 88.69 107 ASP A C 1
ATOM 811 O O . ASP A 1 107 ? -13.891 -0.239 2.947 1.00 88.69 107 ASP A O 1
ATOM 815 N N . GLY A 1 108 ? -12.298 -1.589 3.774 1.00 89.38 108 GLY A N 1
ATOM 816 C CA . GLY A 1 108 ? -11.248 -0.579 3.708 1.00 89.38 108 GLY A CA 1
ATOM 817 C C . GLY A 1 108 ? -9.825 -1.112 3.584 1.00 89.38 108 GLY A C 1
ATOM 818 O O . GLY A 1 108 ? -9.510 -2.258 3.898 1.00 89.38 108 GLY A O 1
ATOM 819 N N . LEU A 1 109 ? -8.947 -0.217 3.136 1.00 90.94 109 LEU A N 1
ATOM 820 C CA . LEU A 1 109 ? -7.499 -0.392 3.172 1.00 90.94 109 LEU A CA 1
ATOM 821 C C . LEU A 1 109 ? -6.965 0.104 4.514 1.00 90.94 109 LEU A C 1
ATOM 823 O O . LEU A 1 109 ? -7.416 1.136 5.021 1.00 90.94 109 LEU A O 1
ATOM 827 N N . LEU A 1 110 ? -5.976 -0.589 5.071 1.00 89.25 110 LEU A N 1
ATOM 828 C CA . LEU A 1 110 ? -5.242 -0.069 6.216 1.00 89.25 110 LEU A CA 1
ATOM 829 C C . LEU A 1 110 ? -4.210 0.956 5.743 1.00 89.25 110 LEU A C 1
ATOM 831 O O . LEU A 1 110 ? -3.385 0.654 4.875 1.00 89.25 110 LEU A O 1
ATOM 835 N N . VAL A 1 111 ? -4.251 2.159 6.321 1.00 90.94 111 VAL A N 1
ATOM 836 C CA . VAL A 1 111 ? -3.451 3.297 5.856 1.00 90.94 111 VAL A CA 1
ATOM 837 C C . VAL A 1 111 ? -2.826 4.086 7.002 1.00 90.94 111 VAL A C 1
ATOM 839 O O . VAL A 1 111 ? -3.337 4.110 8.125 1.00 90.94 111 VAL A O 1
ATOM 842 N N . PHE A 1 112 ? -1.721 4.759 6.696 1.00 87.75 112 PHE A N 1
ATOM 843 C CA . PHE A 1 112 ? -1.037 5.694 7.579 1.00 87.75 112 PHE A CA 1
ATOM 844 C C . PHE A 1 112 ? -0.447 6.829 6.736 1.00 87.75 112 PHE A C 1
ATOM 846 O O . PHE A 1 112 ? 0.457 6.602 5.939 1.00 87.75 112 PHE A O 1
ATOM 853 N N . ASP A 1 113 ? -0.976 8.037 6.941 1.00 87.62 113 ASP A N 1
ATOM 854 C CA . ASP A 1 113 ? -0.476 9.293 6.366 1.00 87.62 113 ASP A CA 1
ATOM 855 C C . ASP A 1 113 ? 0.900 9.593 6.977 1.00 87.62 113 ASP A C 1
ATOM 857 O O . ASP A 1 113 ? 1.014 10.139 8.079 1.00 87.62 113 ASP A O 1
ATOM 861 N N . LYS A 1 114 ? 1.954 9.116 6.312 1.00 84.44 114 LYS A N 1
ATOM 862 C CA . LYS A 1 114 ? 3.323 9.142 6.846 1.00 84.44 114 LYS A CA 1
ATOM 863 C C . LYS A 1 114 ? 3.971 10.500 6.667 1.00 84.44 114 LYS A C 1
ATOM 865 O O . LYS A 1 114 ? 4.826 10.888 7.466 1.00 84.44 114 LYS A O 1
ATOM 870 N N . ASN A 1 115 ? 3.605 11.195 5.597 1.00 86.19 115 ASN A N 1
ATOM 871 C CA . ASN A 1 115 ? 4.155 12.502 5.273 1.00 86.19 115 ASN A CA 1
ATOM 872 C C . ASN A 1 115 ? 3.359 13.649 5.944 1.00 86.19 115 ASN A C 1
ATOM 874 O O . ASN A 1 115 ? 3.818 14.792 5.925 1.00 86.19 115 ASN A O 1
ATOM 878 N N . ASN A 1 116 ? 2.246 13.334 6.622 1.00 86.81 116 ASN A N 1
ATOM 879 C CA . ASN A 1 116 ? 1.334 14.252 7.308 1.00 86.81 116 ASN A CA 1
ATOM 880 C C . ASN A 1 116 ? 0.732 15.316 6.378 1.00 86.81 116 ASN A C 1
ATOM 882 O O . ASN A 1 116 ? 0.521 16.462 6.792 1.00 86.81 116 ASN A O 1
ATOM 886 N N . ASN A 1 117 ? 0.475 14.965 5.117 1.00 85.75 117 ASN A N 1
ATOM 887 C CA . ASN A 1 117 ? -0.108 15.883 4.139 1.00 85.75 117 ASN A CA 1
ATOM 888 C C . ASN A 1 117 ? -1.651 15.905 4.177 1.00 85.75 117 ASN A C 1
ATOM 890 O O . ASN A 1 117 ? -2.278 16.709 3.481 1.00 85.75 117 ASN A O 1
ATOM 894 N N . GLY A 1 118 ? -2.267 15.072 5.023 1.00 86.12 118 GLY A N 1
ATOM 895 C CA . GLY A 1 118 ? -3.713 14.970 5.193 1.00 86.12 118 GLY A CA 1
ATOM 896 C C . GLY A 1 118 ? -4.407 14.114 4.133 1.00 86.12 118 GLY A C 1
ATOM 897 O O . GLY A 1 118 ? -5.641 14.070 4.112 1.00 86.12 118 GLY A O 1
ATOM 898 N N . LYS A 1 119 ? -3.646 13.453 3.261 1.00 86.38 119 LYS A N 1
ATOM 899 C CA . LYS A 1 119 ? -4.109 12.585 2.181 1.00 86.38 119 LYS A CA 1
ATOM 900 C C . LYS A 1 119 ? -3.404 11.232 2.287 1.00 86.38 119 LYS A C 1
ATOM 902 O O . LYS A 1 119 ? -2.506 11.050 3.092 1.00 86.38 119 LYS A O 1
ATOM 907 N N . ILE A 1 120 ? -3.914 10.269 1.531 1.00 88.56 120 ILE A N 1
ATOM 908 C CA . ILE A 1 120 ? -3.235 9.003 1.276 1.00 88.56 120 ILE A CA 1
ATOM 909 C C . ILE A 1 120 ? -3.121 8.937 -0.232 1.00 88.56 120 ILE A C 1
ATOM 911 O O . ILE A 1 120 ? -4.120 8.655 -0.895 1.00 88.56 120 ILE A O 1
ATOM 915 N N . ASP A 1 121 ? -1.976 9.326 -0.768 1.00 86.25 121 ASP A N 1
ATOM 916 C CA . ASP A 1 121 ? -1.835 9.595 -2.202 1.00 86.25 121 ASP A CA 1
ATOM 917 C C . ASP A 1 121 ? -0.960 8.580 -2.939 1.00 86.25 121 ASP A C 1
ATOM 919 O O . ASP A 1 121 ? -1.073 8.473 -4.164 1.00 86.25 121 ASP A O 1
ATOM 923 N N . ASP A 1 122 ? -0.188 7.770 -2.210 1.00 89.06 122 ASP A N 1
ATOM 924 C CA . ASP A 1 122 ? 0.613 6.701 -2.795 1.00 89.06 122 ASP A CA 1
ATOM 925 C C . ASP A 1 122 ? 0.772 5.450 -1.902 1.00 89.06 122 ASP A C 1
ATOM 927 O O . ASP A 1 122 ? 0.396 5.390 -0.727 1.00 89.06 122 ASP A O 1
ATOM 931 N N . GLY A 1 123 ? 1.328 4.389 -2.488 1.00 88.44 123 GLY A N 1
ATOM 932 C CA . GLY A 1 123 ? 1.488 3.082 -1.853 1.00 88.44 123 GLY A CA 1
ATOM 933 C C . GLY A 1 123 ? 2.456 3.032 -0.669 1.00 88.44 123 GLY A C 1
ATOM 934 O O . GLY A 1 123 ? 2.479 2.020 0.032 1.00 88.44 123 GLY A O 1
ATOM 935 N N . SER A 1 124 ? 3.246 4.078 -0.415 1.00 88.69 124 SER A N 1
ATOM 936 C CA . SER A 1 124 ? 4.088 4.182 0.785 1.00 88.69 124 SER A CA 1
ATOM 937 C C . SER A 1 124 ? 3.276 4.432 2.063 1.00 88.69 124 SER A C 1
ATOM 939 O O . SER A 1 124 ? 3.759 4.145 3.167 1.00 88.69 124 SER A O 1
ATOM 941 N N . GLU A 1 125 ? 2.034 4.888 1.893 1.00 90.69 125 GLU A N 1
ATOM 942 C CA . GLU A 1 125 ? 1.062 5.205 2.943 1.00 90.69 125 GLU A CA 1
ATOM 943 C C . GLU A 1 125 ? 0.000 4.107 3.124 1.00 90.69 125 GLU A C 1
ATOM 945 O O . GLU A 1 125 ? -0.812 4.150 4.051 1.00 90.69 125 GLU A O 1
ATOM 950 N N . LEU A 1 126 ? 0.032 3.075 2.276 1.00 91.19 126 LEU A N 1
ATOM 951 C CA . LEU A 1 126 ? -0.697 1.826 2.480 1.00 91.19 126 LEU A CA 1
ATOM 952 C C . LEU A 1 126 ? 0.161 0.847 3.291 1.00 91.19 126 LEU A C 1
ATOM 954 O O . LEU A 1 126 ? 1.381 0.777 3.113 1.00 91.19 126 LEU A O 1
ATOM 958 N N . PHE A 1 127 ? -0.470 0.031 4.138 1.00 89.00 127 PHE A N 1
ATOM 959 C CA . PHE A 1 127 ? 0.218 -1.107 4.758 1.00 89.00 127 PHE A CA 1
ATOM 960 C C . PHE A 1 127 ? 0.417 -2.213 3.734 1.00 89.00 127 PHE A C 1
ATOM 962 O O . PHE A 1 127 ? -0.549 -2.818 3.287 1.00 89.00 127 PHE A O 1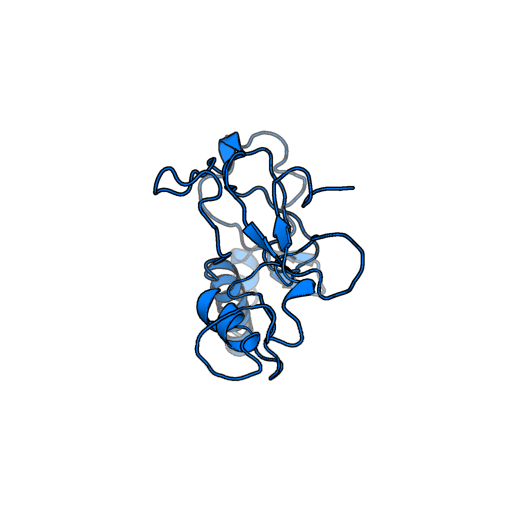
ATOM 969 N N . GLY A 1 128 ? 1.662 -2.497 3.370 1.00 88.75 128 GLY A N 1
ATOM 970 C CA . GLY A 1 128 ? 2.004 -3.470 2.342 1.00 88.75 128 GLY A CA 1
ATOM 971 C C . GLY A 1 128 ? 3.506 -3.536 2.102 1.00 88.75 128 GLY A C 1
ATOM 972 O O . GLY A 1 128 ? 4.303 -2.958 2.832 1.00 88.75 128 GLY A O 1
ATOM 973 N N . ASN A 1 129 ? 3.919 -4.199 1.028 1.00 87.00 129 ASN A N 1
ATOM 974 C CA . ASN A 1 129 ? 5.335 -4.293 0.658 1.00 87.00 129 ASN A CA 1
ATOM 975 C C . ASN A 1 129 ? 5.971 -2.991 0.125 1.00 87.00 129 ASN A C 1
ATOM 977 O O . ASN A 1 129 ? 7.167 -2.963 -0.158 1.00 87.00 129 ASN A O 1
ATOM 981 N N . ASN A 1 130 ? 5.202 -1.909 -0.016 1.00 87.88 130 ASN A N 1
ATOM 982 C CA . ASN A 1 130 ? 5.741 -0.569 -0.275 1.00 87.88 130 ASN A CA 1
ATOM 983 C C . ASN A 1 130 ? 5.877 0.282 0.994 1.00 87.88 130 ASN A C 1
ATOM 985 O O . ASN A 1 130 ? 6.455 1.367 0.939 1.00 87.88 130 ASN A O 1
ATOM 989 N N . THR A 1 131 ? 5.444 -0.227 2.149 1.00 87.69 131 THR A N 1
ATOM 990 C CA . THR A 1 131 ? 5.688 0.419 3.435 1.00 87.69 131 THR A CA 1
ATOM 991 C C . THR A 1 131 ? 7.185 0.404 3.751 1.00 87.69 131 THR A C 1
ATOM 993 O O . THR A 1 131 ? 7.804 -0.657 3.822 1.00 87.69 131 THR A O 1
ATOM 996 N N . ILE A 1 132 ? 7.760 1.583 3.995 1.00 89.19 132 ILE A N 1
ATOM 997 C CA . ILE A 1 132 ? 9.093 1.718 4.601 1.00 89.19 132 ILE A CA 1
ATOM 998 C C . ILE A 1 132 ? 8.986 1.502 6.113 1.00 89.19 132 ILE A C 1
ATOM 1000 O O . ILE A 1 132 ? 8.232 2.220 6.775 1.00 89.19 132 ILE A O 1
ATOM 1004 N N . LEU A 1 133 ? 9.715 0.510 6.620 1.00 89.19 133 LEU A N 1
ATOM 1005 C CA . LEU A 1 133 ? 9.823 0.170 8.037 1.00 89.19 133 LEU A CA 1
ATOM 1006 C C . LEU A 1 133 ? 10.721 1.173 8.781 1.00 89.19 133 LEU A C 1
ATOM 1008 O O . LEU A 1 133 ? 11.502 1.905 8.167 1.00 89.19 133 LEU A O 1
ATOM 1012 N N . SER A 1 134 ? 10.691 1.144 10.111 1.00 88.12 134 SER A N 1
ATOM 1013 C CA . SER A 1 134 ? 11.536 1.951 11.002 1.00 88.12 134 SER A CA 1
ATOM 1014 C C . SER A 1 134 ? 13.040 1.795 10.737 1.00 88.12 134 SER A C 1
ATOM 1016 O O . SER A 1 134 ? 13.818 2.724 10.958 1.00 88.12 134 SER A O 1
ATOM 1018 N N . ASN A 1 135 ? 13.456 0.642 10.204 1.00 88.75 135 ASN A N 1
ATOM 1019 C CA . ASN A 1 135 ? 14.839 0.357 9.818 1.00 88.75 135 ASN A CA 1
ATOM 1020 C C . ASN A 1 135 ? 15.239 0.903 8.428 1.00 88.75 135 ASN A C 1
ATOM 1022 O O . ASN A 1 135 ? 16.381 0.714 8.012 1.00 88.75 135 ASN A O 1
ATOM 1026 N N . GLY A 1 136 ? 14.319 1.552 7.708 1.00 89.44 136 GLY A N 1
ATOM 1027 C CA . GLY A 1 136 ? 14.537 2.138 6.383 1.00 89.44 136 GLY A CA 1
ATOM 1028 C C . GLY A 1 136 ? 14.356 1.182 5.198 1.00 89.44 136 GLY A C 1
ATOM 1029 O O . GLY A 1 136 ? 14.419 1.627 4.053 1.00 89.44 136 GLY A O 1
ATOM 1030 N N . ASN A 1 137 ? 14.106 -0.109 5.433 1.00 90.19 137 ASN A N 1
ATOM 1031 C CA . ASN A 1 137 ? 13.844 -1.084 4.373 1.00 90.19 137 ASN A CA 1
ATOM 1032 C C . ASN A 1 137 ? 12.350 -1.158 4.033 1.00 90.19 137 ASN A C 1
ATOM 1034 O O . ASN A 1 137 ? 11.495 -0.820 4.850 1.00 90.19 137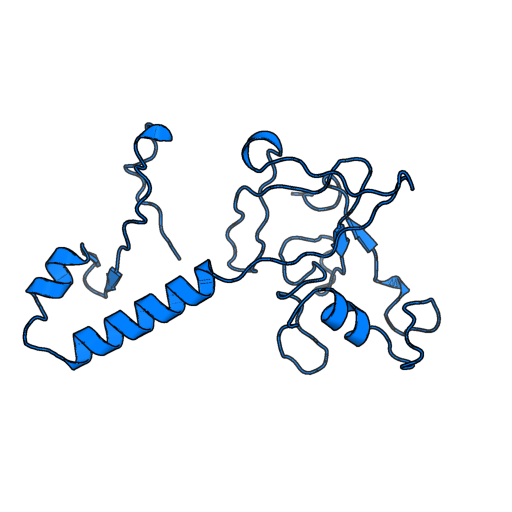 ASN A O 1
ATOM 1038 N N . LYS A 1 138 ? 12.026 -1.654 2.833 1.00 87.38 138 LYS A N 1
ATOM 1039 C CA . LYS A 1 138 ? 10.650 -2.036 2.486 1.00 87.38 138 LYS A CA 1
ATOM 1040 C C . LYS A 1 138 ? 10.235 -3.293 3.250 1.00 87.38 138 LYS A C 1
ATOM 1042 O O . LYS A 1 138 ? 11.031 -4.222 3.376 1.00 87.38 138 LYS A O 1
ATOM 1047 N N . ALA A 1 139 ? 8.984 -3.331 3.697 1.00 88.00 139 ALA A N 1
ATOM 1048 C CA . ALA A 1 139 ? 8.381 -4.542 4.237 1.00 88.00 139 ALA A CA 1
ATOM 1049 C C . ALA A 1 139 ? 8.290 -5.636 3.158 1.00 88.00 139 ALA A C 1
ATOM 1051 O O . ALA A 1 139 ? 8.050 -5.361 1.982 1.00 88.00 139 ALA A O 1
ATOM 1052 N N . ALA A 1 140 ? 8.405 -6.896 3.553 1.00 86.25 140 ALA A N 1
ATOM 1053 C CA . ALA A 1 140 ? 8.119 -8.045 2.709 1.00 86.25 140 ALA A CA 1
ATOM 1054 C C . ALA A 1 140 ? 6.617 -8.159 2.394 1.00 86.25 140 ALA A C 1
ATOM 1056 O O . ALA A 1 140 ? 6.252 -8.688 1.346 1.00 86.25 140 ALA A O 1
ATOM 1057 N N . ASN A 1 141 ? 5.743 -7.697 3.299 1.00 82.56 141 ASN A N 1
ATOM 1058 C CA . ASN A 1 141 ? 4.282 -7.689 3.156 1.00 82.56 141 ASN A CA 1
ATOM 1059 C C . ASN A 1 141 ? 3.613 -6.775 4.209 1.00 82.56 141 ASN A C 1
ATOM 1061 O O . ASN A 1 141 ? 4.274 -6.264 5.114 1.00 82.56 141 ASN A O 1
ATOM 1065 N N . GLY A 1 142 ? 2.287 -6.613 4.123 1.00 83.62 142 GLY A N 1
ATOM 1066 C CA . GLY A 1 142 ? 1.505 -5.773 5.041 1.00 83.62 142 GLY A CA 1
ATOM 1067 C C . GLY A 1 142 ? 1.486 -6.223 6.510 1.00 83.62 142 GLY A C 1
ATOM 1068 O O . GLY A 1 142 ? 1.335 -5.384 7.394 1.00 83.62 142 GLY A O 1
ATOM 1069 N N . PHE A 1 143 ? 1.696 -7.510 6.807 1.00 85.44 143 PHE A N 1
ATOM 1070 C CA . PHE A 1 143 ? 1.772 -7.989 8.194 1.00 85.44 143 PHE A CA 1
ATOM 1071 C C . PHE A 1 143 ? 3.111 -7.644 8.850 1.00 85.44 143 PHE A C 1
ATOM 1073 O O . PHE A 1 143 ? 3.153 -7.325 10.035 1.00 85.44 143 PHE A O 1
ATOM 1080 N N . GLU A 1 144 ? 4.207 -7.667 8.088 1.00 89.06 144 GLU A N 1
ATOM 1081 C CA . GLU A 1 144 ? 5.491 -7.160 8.582 1.00 89.06 144 GLU A CA 1
ATOM 1082 C C . GLU A 1 144 ? 5.440 -5.644 8.802 1.00 89.06 144 GLU A C 1
ATOM 1084 O O . GLU A 1 144 ? 5.924 -5.161 9.821 1.00 89.06 144 GLU A O 1
ATOM 1089 N N . ALA A 1 145 ? 4.779 -4.913 7.899 1.00 88.31 145 ALA A N 1
ATOM 1090 C CA . ALA A 1 145 ? 4.514 -3.488 8.075 1.00 88.31 145 ALA A CA 1
ATOM 1091 C C . ALA A 1 145 ? 3.717 -3.194 9.360 1.00 88.31 145 ALA A C 1
ATOM 1093 O O . ALA A 1 145 ? 4.041 -2.249 10.073 1.00 88.31 145 ALA A O 1
ATOM 1094 N N . LEU A 1 146 ? 2.708 -4.013 9.682 1.00 86.94 146 LEU A N 1
ATOM 1095 C CA . LEU A 1 146 ? 1.969 -3.913 10.944 1.00 86.94 146 LEU A CA 1
ATOM 1096 C C . LEU A 1 146 ? 2.865 -4.162 12.156 1.00 86.94 146 LEU A C 1
ATOM 1098 O O . LEU A 1 146 ? 2.818 -3.397 13.109 1.00 86.94 146 LEU A O 1
ATOM 1102 N N . LYS A 1 147 ? 3.698 -5.206 12.116 1.00 89.25 147 LYS A N 1
ATOM 1103 C CA . LYS A 1 147 ? 4.591 -5.552 13.228 1.00 89.25 147 LYS A CA 1
ATOM 1104 C C . LYS A 1 147 ? 5.554 -4.418 13.586 1.00 89.25 147 LYS A C 1
ATOM 1106 O O . LYS A 1 147 ? 5.898 -4.260 14.747 1.00 89.25 147 LYS A O 1
ATOM 1111 N N . ASP A 1 148 ? 5.987 -3.629 12.611 1.00 89.94 148 ASP A N 1
ATOM 1112 C CA . ASP A 1 148 ? 6.873 -2.483 12.851 1.00 89.94 148 ASP A CA 1
ATOM 1113 C C . ASP A 1 148 ? 6.198 -1.340 13.637 1.00 89.94 148 ASP A C 1
ATOM 1115 O O . ASP A 1 148 ? 6.888 -0.490 14.197 1.00 89.94 148 ASP A O 1
ATOM 1119 N N . LEU A 1 149 ? 4.862 -1.334 13.729 1.00 87.31 149 LEU A N 1
ATOM 1120 C CA . LEU A 1 149 ? 4.116 -0.409 14.585 1.00 87.31 149 LEU A CA 1
ATOM 1121 C C . LEU A 1 149 ? 3.939 -0.884 16.033 1.00 87.31 149 LEU A C 1
ATOM 1123 O O . LEU A 1 149 ? 3.606 -0.047 16.873 1.00 87.31 149 LEU A O 1
ATOM 1127 N N . ASP A 1 150 ? 4.157 -2.171 16.315 1.00 90.06 150 ASP A N 1
ATOM 1128 C CA . ASP A 1 150 ? 4.086 -2.757 17.659 1.00 90.06 150 ASP A CA 1
ATOM 1129 C C . ASP A 1 150 ? 5.304 -2.295 18.476 1.00 90.06 150 ASP A C 1
ATOM 1131 O O . ASP A 1 150 ? 6.369 -2.918 18.520 1.00 90.06 150 ASP A O 1
ATOM 1135 N N . SER A 1 151 ? 5.171 -1.120 19.080 1.00 91.44 151 SER A N 1
ATOM 1136 C CA . SER A 1 151 ? 6.260 -0.427 19.764 1.00 91.44 151 SER A CA 1
ATOM 1137 C C . SER A 1 151 ? 6.602 -1.053 21.116 1.00 91.44 151 SER A C 1
ATOM 1139 O O . SER A 1 151 ? 7.719 -0.872 21.613 1.00 91.44 151 SER A O 1
ATOM 1141 N N . ASN A 1 152 ? 5.667 -1.802 21.707 1.00 93.25 152 ASN A N 1
ATOM 1142 C CA . ASN A 1 152 ? 5.864 -2.500 22.974 1.00 93.25 152 ASN A CA 1
ATOM 1143 C C . ASN A 1 152 ? 6.205 -4.001 22.793 1.00 93.25 152 ASN A C 1
ATOM 1145 O O . ASN A 1 152 ? 6.635 -4.640 23.757 1.00 93.25 152 ASN A O 1
ATOM 1149 N N . ASN A 1 153 ? 6.143 -4.513 21.559 1.00 91.56 153 ASN A N 1
ATOM 1150 C CA . ASN A 1 153 ? 6.403 -5.895 21.150 1.00 91.56 153 ASN A CA 1
ATOM 1151 C C . ASN A 1 153 ? 5.508 -6.933 21.852 1.00 91.56 153 ASN A C 1
ATOM 1153 O O . ASN A 1 153 ? 5.967 -8.045 22.145 1.00 91.56 153 ASN A O 1
ATOM 1157 N N . ASP A 1 154 ? 4.255 -6.591 22.157 1.00 92.19 154 ASP A N 1
ATOM 1158 C CA . ASP A 1 154 ? 3.303 -7.505 22.800 1.00 92.19 154 ASP A CA 1
ATOM 1159 C C . ASP A 1 154 ? 2.471 -8.336 21.803 1.00 92.19 154 ASP A C 1
ATOM 1161 O O . ASP A 1 154 ? 1.695 -9.216 22.203 1.00 92.19 154 ASP A O 1
ATOM 1165 N N . GLY A 1 155 ? 2.690 -8.118 20.503 1.00 87.81 155 GLY A N 1
ATOM 1166 C CA . GLY A 1 155 ? 2.016 -8.795 19.404 1.00 87.81 155 GLY A CA 1
ATOM 1167 C C . GLY A 1 155 ? 0.652 -8.203 19.061 1.00 87.81 155 GLY A C 1
ATOM 1168 O O . GLY A 1 155 ? -0.097 -8.831 18.304 1.00 87.81 155 GLY A O 1
ATOM 1169 N N . LYS A 1 156 ? 0.303 -7.039 19.612 1.00 88.75 156 LYS A N 1
ATOM 1170 C CA . LYS A 1 156 ? -0.928 -6.310 19.317 1.00 88.75 156 LYS A CA 1
ATOM 1171 C C . LYS A 1 156 ? -0.587 -4.933 18.781 1.00 88.75 156 LYS A C 1
ATOM 1173 O O . LYS A 1 156 ? 0.480 -4.398 19.020 1.00 88.75 156 LYS A O 1
ATOM 1178 N N . ILE A 1 157 ? -1.534 -4.396 18.022 1.00 86.06 157 ILE A N 1
ATOM 1179 C CA . ILE A 1 157 ? -1.509 -3.015 17.563 1.00 86.06 157 ILE A CA 1
ATOM 1180 C C . ILE A 1 157 ? -2.681 -2.336 18.244 1.00 86.06 157 ILE A C 1
ATOM 1182 O O . ILE A 1 157 ? -3.831 -2.529 17.837 1.00 86.06 157 ILE A O 1
ATOM 1186 N N . ASP A 1 158 ? -2.405 -1.632 19.334 1.00 87.50 158 ASP A N 1
ATOM 1187 C CA . ASP A 1 158 ? -3.430 -1.015 20.170 1.00 87.50 158 ASP A CA 1
ATOM 1188 C C . ASP A 1 158 ? -2.995 0.344 20.734 1.00 87.50 158 ASP A C 1
ATOM 1190 O O . ASP A 1 158 ? -1.965 0.903 20.373 1.00 87.50 158 ASP A O 1
ATOM 1194 N N . ASN A 1 159 ? -3.820 0.938 21.596 1.00 91.38 159 ASN A N 1
ATOM 1195 C CA . ASN A 1 159 ? -3.570 2.279 22.125 1.00 91.38 159 ASN A CA 1
ATOM 1196 C C . ASN A 1 159 ? -2.331 2.393 23.032 1.00 91.38 159 ASN A C 1
ATOM 1198 O O . ASN A 1 159 ? -2.001 3.508 23.442 1.00 91.38 159 ASN A O 1
ATOM 1202 N N . GLN A 1 160 ? -1.668 1.280 23.348 1.00 91.62 160 GLN A N 1
ATOM 1203 C CA . GLN A 1 160 ? -0.376 1.260 24.021 1.00 91.62 160 GLN A CA 1
ATOM 1204 C C . GLN A 1 160 ? 0.781 1.490 23.044 1.00 91.62 160 GLN A C 1
ATOM 1206 O O . GLN A 1 160 ? 1.910 1.705 23.492 1.00 91.62 160 GLN A O 1
ATOM 1211 N N . ASP A 1 161 ? 0.514 1.491 21.734 1.00 90.56 161 ASP A N 1
ATOM 1212 C CA . ASP A 1 161 ? 1.505 1.786 20.714 1.00 90.56 161 ASP A CA 1
ATOM 1213 C C . ASP A 1 161 ? 1.635 3.270 20.409 1.00 90.56 161 ASP A C 1
ATOM 1215 O O . ASP A 1 161 ? 0.661 3.999 20.204 1.00 90.56 161 ASP A O 1
ATOM 1219 N N . THR A 1 162 ? 2.889 3.707 20.286 1.00 89.75 162 THR A N 1
ATOM 1220 C CA . THR A 1 162 ? 3.252 5.124 20.118 1.00 89.75 162 THR A CA 1
ATOM 1221 C C . THR A 1 162 ? 2.535 5.785 18.935 1.00 89.75 162 THR A C 1
ATOM 1223 O O . THR A 1 162 ? 2.148 6.949 19.015 1.00 89.75 162 THR A O 1
ATOM 1226 N N . ASN A 1 163 ? 2.337 5.044 17.841 1.00 83.25 163 ASN A N 1
ATOM 1227 C CA . ASN A 1 163 ? 1.779 5.561 16.590 1.00 83.25 163 ASN A CA 1
ATOM 1228 C C . ASN A 1 163 ? 0.349 5.082 16.308 1.00 83.25 163 ASN A C 1
ATOM 1230 O O . ASN A 1 163 ? -0.166 5.337 15.220 1.00 83.25 163 ASN A O 1
ATOM 1234 N N . PHE A 1 164 ? -0.318 4.432 17.268 1.00 84.56 164 PHE A N 1
ATOM 1235 C CA . PHE A 1 164 ? -1.642 3.845 17.049 1.00 84.56 164 PHE A CA 1
ATOM 1236 C C . PHE A 1 164 ? -2.679 4.858 16.561 1.00 84.56 164 PHE A C 1
ATOM 1238 O O . PHE A 1 164 ? -3.431 4.587 15.634 1.00 84.56 164 PHE A O 1
ATOM 1245 N N . ASN A 1 165 ? -2.682 6.068 17.125 1.00 83.88 165 ASN A N 1
ATOM 1246 C CA . ASN A 1 165 ? -3.654 7.107 16.765 1.00 83.88 165 ASN A CA 1
ATOM 1247 C C . ASN A 1 165 ? -3.512 7.624 15.325 1.00 83.88 165 ASN A C 1
ATOM 1249 O O . ASN A 1 165 ? -4.408 8.309 14.831 1.00 83.88 165 ASN A O 1
ATOM 1253 N N . ASN A 1 166 ? -2.398 7.321 14.658 1.00 81.12 166 ASN A N 1
ATOM 1254 C CA . ASN A 1 166 ? -2.184 7.703 13.269 1.00 81.12 166 ASN A CA 1
ATOM 1255 C C . ASN A 1 166 ? -2.673 6.633 12.281 1.00 81.12 166 ASN A C 1
ATOM 1257 O O . ASN A 1 166 ? -2.760 6.914 11.084 1.00 81.12 166 ASN A O 1
ATOM 1261 N N . LEU A 1 167 ? -3.018 5.435 12.769 1.00 80.19 167 LEU A N 1
ATOM 1262 C CA . LEU A 1 167 ? -3.663 4.409 11.962 1.00 80.19 167 LEU A CA 1
ATOM 1263 C C . LEU A 1 167 ? -5.070 4.849 11.587 1.00 80.19 167 LEU A C 1
ATOM 1265 O O . LEU A 1 167 ? -5.878 5.255 12.425 1.00 80.19 167 LEU A O 1
ATOM 1269 N N . LYS A 1 168 ? -5.368 4.739 10.298 1.00 81.81 168 LYS A N 1
ATOM 1270 C CA . LYS A 1 168 ? -6.688 5.024 9.748 1.00 81.81 168 LYS A CA 1
ATOM 1271 C C . LYS A 1 168 ? -7.112 3.878 8.841 1.00 81.81 168 LYS A C 1
ATOM 1273 O O . LYS A 1 168 ? -6.293 3.119 8.325 1.00 81.81 168 LYS A O 1
ATOM 1278 N N . PHE A 1 169 ? -8.415 3.800 8.611 1.00 77.25 169 PHE A N 1
ATOM 1279 C CA . PHE A 1 169 ? -8.993 2.937 7.589 1.00 77.25 169 PHE A CA 1
ATOM 1280 C C . PHE A 1 169 ? -9.423 3.811 6.416 1.00 77.25 169 PHE A C 1
ATOM 1282 O O . PHE A 1 169 ? -10.243 4.724 6.555 1.00 77.25 169 PHE A O 1
ATOM 1289 N N . GLY A 1 170 ? -8.816 3.569 5.262 1.00 65.88 170 GLY A N 1
ATOM 1290 C CA . GLY A 1 170 ? -9.078 4.293 4.035 1.00 65.88 170 GLY A CA 1
ATOM 1291 C C . GLY A 1 170 ? -10.214 3.658 3.244 1.00 65.88 170 GLY A C 1
ATOM 1292 O O . GLY A 1 170 ? -10.087 2.524 2.789 1.00 65.88 170 GLY A O 1
ATOM 1293 N N . LYS A 1 171 ? -11.296 4.412 3.022 1.00 67.31 171 LYS A N 1
ATOM 1294 C CA . LYS A 1 171 ? -12.319 4.101 2.009 1.00 67.31 171 LYS A CA 1
ATOM 1295 C C . LYS A 1 171 ? -12.061 4.908 0.740 1.00 67.31 171 LYS A C 1
ATOM 1297 O O . LYS A 1 171 ? -11.477 5.987 0.803 1.00 67.31 171 LYS A O 1
ATOM 1302 N N . THR A 1 172 ? -12.574 4.454 -0.402 1.00 57.44 172 THR A N 1
ATOM 1303 C CA . THR A 1 172 ? -12.347 5.049 -1.738 1.00 57.44 172 THR A CA 1
ATOM 1304 C C . THR A 1 172 ? -12.538 6.573 -1.800 1.00 57.44 172 THR A C 1
ATOM 1306 O O . THR A 1 172 ? -11.781 7.256 -2.477 1.00 57.44 172 THR A O 1
ATOM 1309 N N . LYS A 1 173 ? -13.496 7.146 -1.056 1.00 50.12 173 LYS A N 1
ATOM 1310 C CA . LYS A 1 173 ? -13.707 8.609 -1.005 1.00 50.12 173 LYS A CA 1
ATOM 1311 C C . LYS A 1 173 ? -12.638 9.384 -0.226 1.00 50.12 173 LYS A C 1
ATOM 1313 O O . LYS A 1 173 ? -12.429 10.556 -0.512 1.00 50.12 173 LYS A O 1
ATOM 1318 N N . THR A 1 174 ? -12.003 8.757 0.759 1.00 52.94 174 THR A N 1
ATOM 1319 C CA . THR A 1 174 ? -11.001 9.385 1.635 1.00 52.94 174 THR A CA 1
ATOM 1320 C C . THR A 1 174 ? -9.605 9.344 1.009 1.00 52.94 174 THR A C 1
ATOM 1322 O O . THR A 1 174 ? -8.796 10.223 1.270 1.00 52.94 174 THR A O 1
ATOM 1325 N N . LEU A 1 175 ? -9.349 8.354 0.148 1.00 57.19 175 LEU A N 1
ATOM 1326 C CA . LEU A 1 175 ? -8.048 8.089 -0.481 1.00 57.19 175 LEU A CA 1
ATOM 1327 C C . LEU A 1 175 ? -7.814 8.867 -1.790 1.00 57.19 175 LEU A C 1
ATOM 1329 O O . LEU A 1 175 ? -6.743 8.788 -2.366 1.00 57.19 175 LEU A O 1
ATOM 1333 N N . MET A 1 176 ? -8.818 9.592 -2.296 1.00 52.06 176 MET A N 1
ATOM 1334 C CA . MET A 1 176 ? -8.774 10.227 -3.627 1.00 52.06 176 MET A CA 1
ATOM 1335 C C . MET A 1 176 ? -9.107 11.719 -3.620 1.00 52.06 176 MET A C 1
ATOM 1337 O O . MET A 1 176 ? -9.536 12.268 -4.635 1.00 52.06 176 MET A O 1
ATOM 1341 N N . ALA A 1 177 ? -8.988 12.390 -2.475 1.00 38.78 177 ALA A N 1
ATOM 1342 C CA . ALA A 1 177 ? -9.274 13.817 -2.402 1.00 38.78 177 ALA A CA 1
ATOM 1343 C C . ALA A 1 177 ? -8.217 14.614 -3.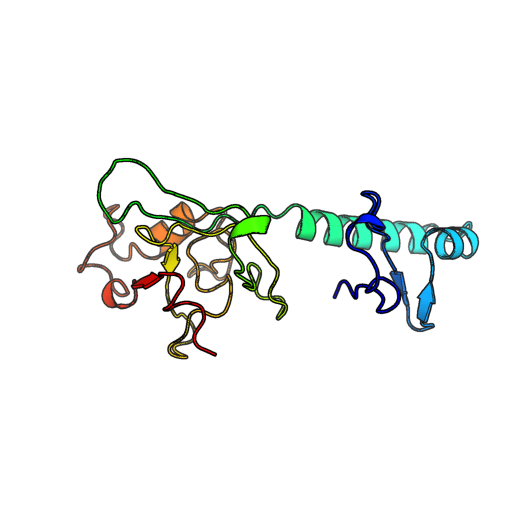195 1.00 38.78 177 ALA A C 1
ATOM 1345 O O . ALA A 1 177 ? -7.143 14.924 -2.680 1.00 38.78 177 ALA A O 1
ATOM 1346 N N . ASN A 1 178 ? -8.547 14.921 -4.454 1.00 35.91 178 ASN A N 1
ATOM 1347 C CA . ASN A 1 178 ? -7.845 15.857 -5.341 1.00 35.91 178 ASN A CA 1
ATOM 1348 C C . ASN A 1 178 ? -7.646 17.219 -4.669 1.00 35.91 178 ASN A C 1
ATOM 1350 O O . ASN A 1 178 ? -8.645 17.781 -4.168 1.00 35.91 178 ASN A O 1
#

Secondary structure (DSSP, 8-state):
-----GGGTT-GGG--S----EEEETTEEEEHHHHHHHTTT-HHHHHHHHHHHHHHHHHHH------EE-SS-SSS--EE-HHHH--EEBSSSSS--EE--EE-SSSEEEE--SS-SSS--BTTSBSSTTPBPTTSSBPSSHHHHHHTT-SS-SS--STTSTTGGG-EEE-TTTS---

Foldseek 3Di:
DPDDDPVPPPDPVVCPPDPQDFDDDPVGTDGPVVQCVVCVPPVPSVVVVVVVVVVVVVVVPPDQAFDKDQQPPPPDWDKAALVGPPDWAAQQPPPGTDRGIGTDQRIFTKFFPPVPPQAQGYNCGTQFQNPQAPVRHGDPTSVSSQCSQPPVNPSDLDPVTPCNVRIDTDGRVRHDDD